Protein AF-A0A136N9A7-F1 (afdb_monomer_lite)

Secondary structure (DSSP, 8-state):
------------SEEEPSSS--EEPTTT-SEEEEEEEETTT-PBPPTTSEEETTTTTS---TT--TTTSSHHHHTTT--S-------

Structure (mmCIF, N/CA/C/O backbone):
data_AF-A0A136N9A7-F1
#
_entry.id   AF-A0A136N9A7-F1
#
loop_
_atom_site.group_PDB
_atom_site.id
_atom_site.type_symbol
_atom_site.label_atom_id
_atom_site.label_alt_id
_atom_site.label_comp_id
_atom_site.label_asym_id
_atom_site.label_entity_id
_atom_site.label_seq_id
_atom_site.pdbx_PDB_ins_code
_atom_site.Cartn_x
_atom_site.Cartn_y
_atom_site.Cartn_z
_atom_site.occupancy
_atom_site.B_iso_or_equiv
_atom_site.auth_seq_id
_atom_site.auth_comp_id
_atom_site.auth_asym_id
_atom_site.auth_atom_id
_atom_site.pdbx_PDB_model_num
ATOM 1 N N . MET A 1 1 ? 24.902 19.254 15.727 1.00 48.41 1 MET A N 1
ATOM 2 C CA . MET A 1 1 ? 23.496 19.359 16.173 1.00 48.41 1 MET A CA 1
ATOM 3 C C . MET A 1 1 ? 22.625 19.574 14.944 1.00 48.41 1 MET A C 1
ATOM 5 O O . MET A 1 1 ? 22.462 20.705 14.515 1.00 48.41 1 MET A O 1
ATOM 9 N N . SER A 1 2 ? 22.118 18.505 14.334 1.00 50.69 2 SER A N 1
ATOM 10 C CA . SER A 1 2 ? 21.101 18.591 13.280 1.00 50.69 2 SER A CA 1
ATOM 11 C C . SER A 1 2 ? 19.832 17.940 13.817 1.00 50.69 2 SER A C 1
ATOM 13 O O . SER A 1 2 ? 19.632 16.734 13.709 1.00 50.69 2 SER A O 1
ATOM 15 N N . ASN A 1 3 ? 19.003 18.760 14.469 1.00 54.03 3 ASN A N 1
ATOM 16 C CA . ASN A 1 3 ? 17.634 18.401 14.824 1.00 54.03 3 ASN A CA 1
ATOM 17 C C . ASN A 1 3 ? 16.841 18.251 13.523 1.00 54.03 3 ASN A C 1
ATOM 19 O O . ASN A 1 3 ? 16.258 19.210 13.025 1.00 54.03 3 ASN A O 1
ATOM 23 N N . PHE A 1 4 ? 16.864 17.050 12.949 1.00 62.34 4 PHE A N 1
ATOM 24 C CA . PHE A 1 4 ? 15.928 16.665 11.905 1.00 62.34 4 PHE A CA 1
ATOM 25 C C . PHE A 1 4 ? 14.582 16.410 12.576 1.00 62.34 4 PHE A C 1
ATOM 27 O O . PHE A 1 4 ? 14.322 15.351 13.145 1.00 62.34 4 PHE A O 1
ATOM 34 N N . SER A 1 5 ? 13.761 17.451 12.574 1.00 58.75 5 SER A N 1
ATOM 35 C CA . SER A 1 5 ? 12.382 17.458 13.029 1.00 58.75 5 SER A CA 1
ATOM 36 C C . SER A 1 5 ? 11.644 16.246 12.459 1.00 58.75 5 SER A C 1
ATOM 38 O O . SER A 1 5 ? 11.560 16.077 11.243 1.00 58.75 5 SER A O 1
ATOM 40 N N . ASN A 1 6 ? 11.116 15.410 13.355 1.00 59.16 6 ASN A N 1
ATOM 41 C CA . ASN A 1 6 ? 10.220 14.302 13.046 1.00 59.16 6 ASN A CA 1
ATOM 42 C C . ASN A 1 6 ? 9.058 14.803 12.176 1.00 59.16 6 ASN A C 1
ATOM 44 O O . ASN A 1 6 ? 8.133 15.455 12.662 1.00 59.16 6 ASN A O 1
ATOM 48 N N . PHE A 1 7 ? 9.122 14.508 10.881 1.00 57.00 7 PHE A N 1
ATOM 49 C CA . PHE A 1 7 ? 8.087 14.860 9.926 1.00 57.00 7 PHE A CA 1
ATOM 50 C C . PHE A 1 7 ? 6.907 13.896 10.093 1.00 57.00 7 PHE A C 1
ATOM 52 O O . PHE A 1 7 ? 6.910 12.777 9.589 1.00 57.00 7 PHE A O 1
ATOM 59 N N . SER A 1 8 ? 5.883 14.379 10.791 1.00 51.50 8 SER A N 1
ATOM 60 C CA . SER A 1 8 ? 4.482 14.093 10.469 1.00 51.50 8 SER A CA 1
ATOM 61 C C . SER A 1 8 ? 4.025 12.641 10.657 1.00 51.50 8 SER A C 1
ATOM 63 O O . SER A 1 8 ? 3.730 11.925 9.703 1.00 51.50 8 SER A O 1
ATOM 65 N N . ASN A 1 9 ? 3.822 12.251 11.916 1.00 55.53 9 ASN A N 1
ATOM 66 C CA . ASN A 1 9 ? 2.985 11.106 12.295 1.00 55.53 9 ASN A CA 1
ATOM 67 C C . ASN A 1 9 ? 1.488 11.480 12.172 1.00 55.53 9 ASN A C 1
ATOM 69 O O . ASN A 1 9 ? 0.736 11.454 13.141 1.00 55.53 9 ASN A O 1
ATOM 73 N N . GLN A 1 10 ? 1.064 11.931 10.988 1.00 58.38 10 GLN A N 1
ATOM 74 C CA . GLN A 1 10 ? -0.361 12.075 10.683 1.00 58.38 10 GLN A CA 1
ATOM 75 C C . GLN A 1 10 ? -0.929 10.654 10.542 1.00 58.38 10 GLN A C 1
ATOM 77 O O . GLN A 1 10 ? -0.400 9.888 9.730 1.00 58.38 10 GLN A O 1
ATOM 82 N N . PRO A 1 11 ? -1.957 10.250 11.312 1.00 63.16 11 PRO A N 1
ATOM 83 C CA . PRO A 1 11 ? -2.513 8.909 11.201 1.00 63.16 11 PRO A CA 1
ATOM 84 C C . PRO A 1 11 ? -3.188 8.745 9.832 1.00 63.16 11 PRO A C 1
ATOM 86 O O . PRO A 1 11 ? -4.309 9.198 9.602 1.00 63.16 11 PRO A O 1
ATOM 89 N N . TYR A 1 12 ? -2.491 8.100 8.895 1.00 76.50 12 TYR A N 1
ATOM 90 C CA . TYR A 1 12 ? -3.050 7.753 7.593 1.00 76.50 12 TYR A CA 1
ATOM 91 C C . TYR A 1 12 ? -4.177 6.719 7.775 1.00 76.50 12 TYR A C 1
ATOM 93 O O . TYR A 1 12 ? -3.980 5.652 8.361 1.00 76.50 12 TYR A O 1
ATOM 101 N N . ARG A 1 13 ? -5.372 7.034 7.251 1.00 84.31 13 ARG A N 1
ATOM 102 C CA . ARG A 1 13 ? -6.560 6.148 7.233 1.00 84.31 13 ARG A CA 1
ATOM 103 C C . ARG A 1 13 ? -6.288 4.781 6.596 1.00 84.31 13 ARG A C 1
ATOM 105 O O . ARG A 1 13 ? -6.857 3.781 7.008 1.00 84.31 13 ARG A O 1
ATOM 112 N N . TYR A 1 14 ? -5.406 4.740 5.605 1.00 87.12 14 TYR A N 1
ATOM 113 C CA . TYR A 1 14 ? -4.981 3.533 4.920 1.00 87.12 14 TYR A CA 1
ATOM 114 C C . TYR A 1 14 ? -3.487 3.356 5.138 1.00 87.12 14 TYR A C 1
ATOM 116 O O . TYR A 1 14 ? -2.693 4.253 4.852 1.00 87.12 14 TYR A O 1
ATOM 124 N N . SER A 1 15 ? -3.105 2.186 5.631 1.00 87.69 15 SER A N 1
ATOM 125 C CA . SER A 1 15 ? -1.708 1.813 5.845 1.00 87.69 15 SER A CA 1
ATOM 126 C C . SER A 1 15 ? -1.401 0.514 5.119 1.00 87.69 15 SER A C 1
ATOM 128 O O . SER A 1 15 ? -2.309 -0.180 4.674 1.00 87.69 15 SER A O 1
ATOM 130 N N . PHE A 1 16 ? -0.129 0.180 4.951 1.00 87.75 16 PHE A N 1
ATOM 131 C CA . PHE A 1 16 ? 0.223 -1.130 4.418 1.00 87.75 16 PHE A CA 1
ATOM 132 C C . PHE A 1 16 ? -0.046 -2.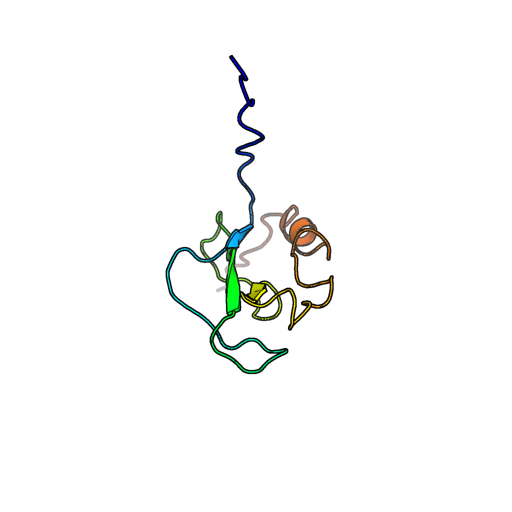217 5.456 1.00 87.75 16 PHE A C 1
ATOM 134 O O . PHE A 1 16 ? 0.164 -2.002 6.652 1.00 87.75 16 PHE A O 1
ATOM 141 N N . GLU A 1 17 ? -0.492 -3.383 4.985 1.00 87.69 17 GLU A N 1
ATOM 142 C CA . GLU A 1 17 ? -0.621 -4.577 5.817 1.00 87.69 17 GLU A CA 1
ATOM 143 C C . GLU A 1 17 ? 0.667 -4.790 6.621 1.00 87.69 17 GLU A C 1
ATOM 145 O O . GLU A 1 17 ? 1.769 -4.859 6.067 1.00 87.69 17 GLU A O 1
ATOM 150 N N . LYS A 1 18 ? 0.528 -4.883 7.945 1.00 82.25 18 LYS A N 1
ATOM 151 C CA . LYS A 1 18 ? 1.656 -5.162 8.828 1.00 82.25 18 LYS A CA 1
ATOM 152 C C . LYS A 1 18 ? 1.970 -6.652 8.771 1.00 82.25 18 LYS A C 1
ATOM 154 O O . LYS A 1 18 ? 1.136 -7.478 9.125 1.00 82.25 18 LYS A O 1
ATOM 159 N N . GLY A 1 19 ? 3.189 -6.982 8.362 1.00 83.94 19 GLY A N 1
ATOM 160 C CA . GLY A 1 19 ? 3.710 -8.344 8.392 1.00 83.94 19 GLY A CA 1
ATOM 161 C C . GLY A 1 19 ? 4.428 -8.745 7.110 1.00 83.94 19 GLY A C 1
ATOM 162 O O . GLY A 1 19 ? 4.589 -7.966 6.172 1.00 83.94 19 GLY A O 1
ATOM 163 N N . SER A 1 20 ? 4.855 -10.004 7.074 1.00 84.00 20 SER A N 1
ATOM 164 C CA . SER A 1 20 ? 5.598 -10.580 5.947 1.00 84.00 20 SER A CA 1
ATOM 165 C C . SER A 1 20 ? 4.690 -11.196 4.880 1.00 84.00 20 SER A C 1
ATOM 167 O O . SER A 1 20 ? 5.173 -11.878 3.975 1.00 84.00 20 SER A O 1
ATOM 169 N N . LYS A 1 21 ? 3.368 -10.997 4.974 1.00 86.19 21 LYS A N 1
ATOM 170 C CA . LYS A 1 21 ? 2.419 -11.568 4.021 1.00 86.19 21 LYS A CA 1
ATOM 171 C C . LYS A 1 21 ? 2.528 -10.824 2.695 1.00 86.19 21 LYS A C 1
ATOM 173 O O . LYS A 1 21 ? 2.318 -9.618 2.610 1.00 86.19 21 LYS A O 1
ATOM 178 N N . LYS A 1 22 ? 2.893 -11.560 1.648 1.00 87.94 22 LYS A N 1
ATOM 179 C CA . LYS A 1 22 ? 3.015 -11.034 0.289 1.00 87.94 22 LYS A CA 1
ATOM 180 C C . LYS A 1 22 ? 1.970 -11.690 -0.599 1.00 87.94 22 LYS A C 1
ATOM 182 O O . LYS A 1 22 ? 1.901 -12.913 -0.717 1.00 87.94 22 L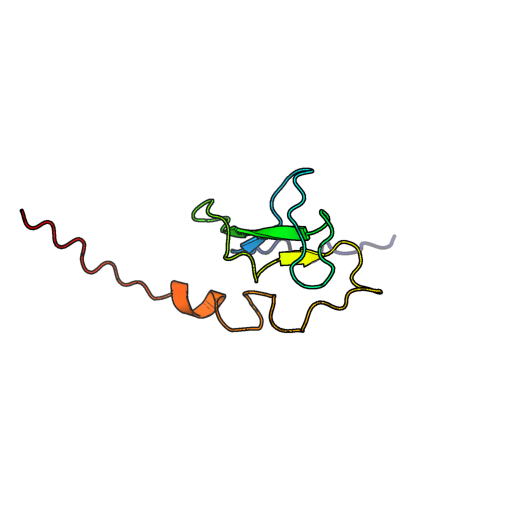YS A O 1
ATOM 187 N N . HIS A 1 23 ? 1.178 -10.858 -1.253 1.00 88.56 23 HIS A N 1
ATOM 188 C CA . HIS A 1 23 ? 0.185 -11.255 -2.239 1.00 88.56 23 HIS A CA 1
ATOM 189 C C . HIS A 1 23 ? 0.812 -11.308 -3.628 1.00 88.56 23 HIS A C 1
ATOM 191 O O . HIS A 1 23 ? 1.942 -10.855 -3.856 1.00 88.56 23 HIS A O 1
ATOM 197 N N . ARG A 1 24 ? 0.080 -11.895 -4.571 1.00 88.50 24 ARG A N 1
ATOM 198 C CA . ARG A 1 24 ? 0.487 -11.934 -5.971 1.00 88.50 24 ARG A CA 1
ATOM 199 C C . ARG A 1 24 ? 0.268 -10.556 -6.588 1.00 88.50 24 ARG A C 1
ATOM 201 O O . ARG A 1 24 ? -0.830 -10.025 -6.527 1.00 88.50 24 ARG A O 1
ATOM 208 N N . CYS A 1 25 ? 1.315 -9.974 -7.157 1.00 86.12 25 CYS A N 1
ATOM 209 C CA . CYS A 1 25 ? 1.198 -8.714 -7.875 1.00 86.12 25 CYS A CA 1
ATOM 210 C C . CYS A 1 25 ? 0.456 -8.960 -9.198 1.00 86.12 25 CYS A C 1
ATOM 212 O O . CYS A 1 25 ? 0.904 -9.829 -9.949 1.00 86.12 25 CYS A O 1
ATOM 214 N N . PRO A 1 26 ? -0.609 -8.207 -9.517 1.00 80.31 26 PRO A N 1
ATOM 215 C CA . PRO A 1 26 ? -1.319 -8.362 -10.787 1.00 80.31 26 PRO A CA 1
ATOM 216 C C . PRO A 1 26 ? -0.455 -7.964 -11.992 1.00 80.31 26 PRO A C 1
ATOM 218 O O . PRO A 1 26 ? -0.607 -8.532 -13.063 1.00 80.31 26 PRO A O 1
ATOM 221 N N . ASN A 1 27 ? 0.507 -7.053 -11.806 1.00 79.44 27 ASN A N 1
ATOM 222 C CA . ASN A 1 27 ? 1.364 -6.580 -12.894 1.00 79.44 27 ASN A CA 1
ATOM 223 C C . ASN A 1 27 ? 2.485 -7.576 -13.248 1.00 79.44 27 ASN A C 1
ATOM 225 O O . ASN A 1 27 ? 2.714 -7.885 -14.408 1.00 79.44 27 ASN A O 1
ATOM 229 N N . CYS A 1 28 ? 3.194 -8.112 -12.245 1.00 84.12 28 CYS A N 1
ATOM 230 C CA . CYS A 1 28 ? 4.337 -9.006 -12.490 1.00 84.12 28 CYS A CA 1
ATOM 231 C C . CYS A 1 28 ? 4.078 -10.489 -12.176 1.00 84.12 28 CYS A C 1
ATOM 233 O O . CYS A 1 28 ? 4.973 -11.314 -12.350 1.00 84.12 28 CYS A O 1
ATOM 235 N N . GLY A 1 29 ? 2.908 -10.843 -11.635 1.00 84.94 29 GLY A N 1
ATOM 236 C CA . GLY A 1 29 ? 2.531 -12.217 -11.275 1.00 84.94 29 GLY A CA 1
ATOM 237 C C . GLY A 1 29 ? 3.304 -12.831 -10.096 1.00 84.94 29 GLY A C 1
ATOM 238 O O . GLY A 1 29 ? 3.083 -13.992 -9.742 1.00 84.94 29 GLY A O 1
ATOM 239 N N . LYS A 1 30 ? 4.219 -12.089 -9.457 1.00 87.75 30 LYS A N 1
ATOM 240 C CA . LYS A 1 30 ? 5.082 -12.587 -8.367 1.00 87.75 30 LYS A CA 1
ATOM 241 C C . LYS A 1 30 ? 4.480 -12.303 -6.987 1.00 87.75 30 LYS A C 1
ATOM 243 O O . LYS A 1 30 ? 3.825 -11.281 -6.793 1.00 87.75 30 LYS A O 1
ATOM 248 N N . LYS A 1 31 ? 4.735 -13.179 -6.004 1.00 89.00 31 LYS A N 1
ATOM 249 C CA . LYS A 1 31 ? 4.295 -13.027 -4.598 1.00 89.00 31 LYS A CA 1
ATOM 250 C C . LYS A 1 31 ? 5.140 -11.991 -3.841 1.00 89.00 31 LYS A C 1
ATOM 252 O O . LYS A 1 31 ? 6.011 -12.350 -3.056 1.00 89.00 31 LYS A O 1
ATOM 257 N N . ARG A 1 32 ? 4.953 -10.708 -4.152 1.00 87.00 32 ARG A N 1
ATOM 258 C CA . ARG A 1 32 ? 5.740 -9.573 -3.614 1.00 87.00 32 ARG A CA 1
ATOM 259 C C . ARG A 1 32 ? 4.901 -8.305 -3.435 1.00 87.00 32 ARG A C 1
ATOM 261 O O . ARG A 1 32 ? 5.427 -7.197 -3.445 1.00 87.00 32 ARG A O 1
ATOM 268 N N . PHE A 1 33 ? 3.585 -8.469 -3.389 1.00 88.50 33 PHE A N 1
ATOM 269 C CA . PHE A 1 33 ? 2.634 -7.372 -3.327 1.00 88.50 33 PHE A CA 1
ATOM 270 C C . PHE A 1 33 ? 2.131 -7.196 -1.898 1.00 88.50 33 PHE A C 1
ATOM 272 O O . PHE A 1 33 ? 1.693 -8.161 -1.277 1.00 88.50 33 PHE A O 1
ATOM 279 N N . VAL A 1 34 ? 2.194 -5.980 -1.375 1.00 88.94 34 VAL A N 1
ATOM 280 C CA . VAL A 1 34 ? 1.689 -5.614 -0.050 1.00 88.94 34 VAL A CA 1
ATOM 281 C C . VAL A 1 34 ? 0.401 -4.832 -0.244 1.00 88.94 34 VAL A C 1
ATOM 283 O O . VAL A 1 34 ? 0.404 -3.813 -0.932 1.00 88.94 34 VAL A O 1
ATOM 286 N N . ARG A 1 35 ? -0.702 -5.309 0.332 1.00 89.31 35 ARG A N 1
ATOM 287 C CA . ARG A 1 35 ? -2.007 -4.651 0.200 1.00 89.31 35 ARG A CA 1
ATOM 288 C C . ARG A 1 35 ? -2.152 -3.504 1.192 1.00 89.31 35 ARG A C 1
ATOM 290 O O . ARG A 1 35 ? -1.548 -3.526 2.266 1.00 89.31 35 ARG A O 1
ATOM 297 N N . TYR A 1 36 ? -2.962 -2.515 0.827 1.00 89.50 36 TYR A N 1
ATOM 298 C CA . TYR A 1 36 ? -3.430 -1.529 1.793 1.00 89.50 36 TYR A CA 1
ATOM 299 C C . TYR A 1 36 ? -4.493 -2.142 2.710 1.00 89.50 36 TYR A C 1
ATOM 301 O O . TYR A 1 36 ? -5.326 -2.941 2.280 1.00 89.50 36 TYR A O 1
ATOM 309 N N . ILE A 1 37 ? -4.459 -1.734 3.970 1.00 89.19 37 ILE A N 1
ATOM 310 C CA . ILE A 1 37 ? -5.457 -2.014 4.992 1.00 89.19 37 ILE A CA 1
ATOM 311 C C . ILE A 1 37 ? -6.017 -0.694 5.508 1.00 89.19 37 ILE A C 1
ATOM 313 O O . ILE A 1 37 ? -5.289 0.289 5.684 1.00 89.19 37 ILE A O 1
ATOM 317 N N . ASP A 1 38 ? -7.318 -0.670 5.743 1.00 88.38 38 ASP A N 1
ATOM 318 C CA . ASP A 1 38 ? -7.979 0.423 6.434 1.00 88.38 38 ASP A CA 1
ATOM 319 C C . ASP A 1 38 ? -7.678 0.308 7.932 1.00 88.38 38 ASP A C 1
ATOM 321 O O . ASP A 1 38 ? -7.950 -0.713 8.560 1.00 88.38 38 ASP A O 1
ATOM 325 N N . THR A 1 39 ? -7.073 1.340 8.516 1.00 86.06 39 THR A N 1
ATOM 326 C CA . THR A 1 39 ? -6.712 1.346 9.940 1.00 86.06 39 THR A CA 1
ATOM 327 C C . THR A 1 39 ? -7.904 1.620 10.852 1.00 86.06 39 THR A C 1
ATOM 329 O O . THR A 1 39 ? -7.811 1.363 12.048 1.00 86.06 39 THR A O 1
ATOM 332 N N . GLN A 1 40 ? -9.020 2.116 10.312 1.00 84.56 40 GLN A N 1
ATOM 333 C CA . GLN A 1 40 ? -10.253 2.358 11.057 1.00 84.56 40 GLN A CA 1
ATOM 334 C C . GLN A 1 40 ? -11.179 1.142 11.055 1.00 84.56 40 GLN A C 1
ATOM 336 O O . GLN A 1 40 ? -11.794 0.864 12.081 1.00 84.56 40 GLN A O 1
ATOM 341 N N . THR A 1 41 ? -11.300 0.426 9.932 1.00 84.81 41 THR A N 1
ATOM 342 C CA . THR A 1 41 ? -12.154 -0.778 9.852 1.00 84.81 41 THR A CA 1
ATOM 343 C C . THR A 1 41 ? -11.383 -2.083 10.040 1.00 84.81 41 THR A C 1
ATOM 345 O O . THR A 1 41 ? -11.981 -3.098 10.381 1.00 84.81 41 THR A O 1
ATOM 348 N N . GLY A 1 42 ? -10.061 -2.076 9.842 1.00 85.25 42 GLY A N 1
ATOM 349 C CA . GLY A 1 42 ? -9.231 -3.283 9.842 1.00 85.25 42 GLY A CA 1
ATOM 350 C C . GLY A 1 42 ? -9.381 -4.131 8.575 1.00 85.25 42 GLY A C 1
ATOM 351 O O . GLY A 1 42 ? -8.859 -5.244 8.518 1.00 85.25 42 GLY A O 1
ATOM 352 N N . GLU A 1 43 ? -10.092 -3.633 7.562 1.00 87.38 43 GLU A N 1
ATOM 353 C CA . GLU A 1 43 ? -10.373 -4.378 6.338 1.00 87.38 43 GLU A CA 1
ATOM 354 C C . GLU A 1 43 ? -9.295 -4.173 5.272 1.00 87.38 43 GLU A C 1
ATOM 356 O O . GLU A 1 43 ? -8.667 -3.116 5.160 1.00 87.38 43 GLU A O 1
ATOM 361 N N . TYR A 1 44 ? -9.098 -5.199 4.446 1.00 88.31 44 TYR A N 1
ATOM 362 C CA . TYR A 1 44 ? -8.218 -5.114 3.287 1.00 88.31 44 TYR A CA 1
ATOM 363 C C . TYR A 1 44 ? -8.878 -4.299 2.184 1.00 88.31 44 TYR A C 1
ATOM 365 O O . TYR A 1 44 ? -10.032 -4.537 1.828 1.00 88.31 44 TYR A O 1
ATOM 373 N N . LEU A 1 45 ? -8.113 -3.391 1.584 1.00 87.12 45 LEU A N 1
ATOM 374 C CA . LEU A 1 45 ? -8.547 -2.732 0.363 1.00 87.12 45 LEU A CA 1
ATOM 375 C C . LEU A 1 45 ? -8.547 -3.733 -0.807 1.00 87.12 45 LEU A C 1
ATOM 377 O O . LEU A 1 45 ? -7.860 -4.766 -0.751 1.00 87.12 45 LEU A O 1
ATOM 381 N N . PRO A 1 46 ? -9.298 -3.424 -1.882 1.00 85.56 46 PRO A N 1
ATOM 382 C CA . PRO A 1 46 ? -9.273 -4.199 -3.115 1.00 85.56 46 PRO A CA 1
ATOM 383 C C . PRO A 1 46 ? -7.844 -4.468 -3.600 1.00 85.56 46 PRO A C 1
ATOM 385 O O . PRO A 1 46 ? -6.958 -3.632 -3.444 1.00 85.56 46 PRO A O 1
ATOM 388 N N . GLU A 1 47 ? -7.622 -5.619 -4.231 1.00 82.25 47 GLU A N 1
ATOM 389 C CA . GLU A 1 47 ? -6.301 -6.103 -4.666 1.00 82.25 47 GLU A CA 1
ATOM 390 C C . GLU A 1 47 ? -5.570 -5.205 -5.678 1.00 82.25 47 GLU A C 1
ATOM 392 O O . GLU A 1 47 ? -4.356 -5.325 -5.841 1.00 82.25 47 GLU A O 1
ATOM 397 N N . GLN A 1 48 ? -6.275 -4.251 -6.288 1.00 81.00 48 GLN A N 1
ATOM 398 C CA . GLN A 1 48 ? -5.669 -3.165 -7.057 1.00 81.00 48 GLN A CA 1
ATOM 399 C C . GLN A 1 48 ? -4.856 -2.203 -6.171 1.00 81.00 48 GLN A C 1
ATOM 401 O O . GLN A 1 48 ? -3.796 -1.742 -6.579 1.00 81.00 48 GLN A O 1
ATOM 406 N N . TYR A 1 49 ? -5.274 -1.941 -4.931 1.00 85.81 49 TYR A N 1
ATOM 407 C CA . TYR A 1 49 ? -4.596 -1.002 -4.039 1.00 85.81 49 TYR A CA 1
ATOM 408 C C . TYR A 1 49 ? -3.504 -1.705 -3.226 1.00 85.81 49 TYR A C 1
ATOM 410 O O . TYR A 1 49 ? -3.752 -2.439 -2.264 1.00 85.81 49 TYR A O 1
ATOM 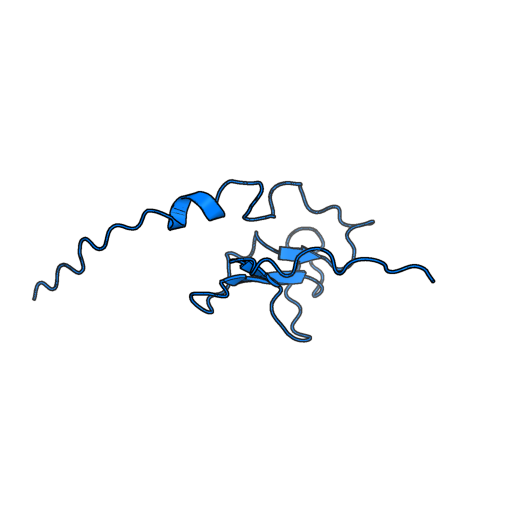418 N N . GLY A 1 50 ? -2.252 -1.425 -3.578 1.00 85.38 50 GLY A N 1
ATOM 419 C CA . GLY A 1 50 ? -1.098 -1.953 -2.864 1.00 85.38 50 GLY A CA 1
ATOM 420 C C . GLY A 1 50 ? 0.226 -1.570 -3.503 1.00 85.38 50 GLY A C 1
ATOM 421 O O . GLY A 1 50 ? 0.275 -0.855 -4.504 1.00 85.38 50 GLY A O 1
ATOM 422 N N . ARG A 1 51 ? 1.314 -2.070 -2.920 1.00 85.19 51 ARG A N 1
ATOM 423 C CA . ARG A 1 51 ? 2.696 -1.764 -3.297 1.00 85.19 51 ARG A CA 1
ATOM 424 C C . ARG A 1 51 ? 3.460 -3.025 -3.673 1.00 85.19 51 ARG A C 1
ATOM 426 O O . ARG A 1 51 ? 3.409 -4.026 -2.961 1.00 85.19 51 ARG A O 1
ATOM 433 N N . CYS A 1 52 ? 4.196 -2.986 -4.773 1.00 86.81 52 CYS A N 1
ATOM 434 C CA . CYS A 1 52 ? 5.120 -4.038 -5.159 1.00 86.81 52 CYS A CA 1
ATOM 435 C C . CYS A 1 52 ? 6.513 -3.693 -4.634 1.00 86.81 52 CYS A C 1
ATOM 437 O O . CYS A 1 52 ? 6.968 -2.570 -4.801 1.00 86.81 52 CYS A O 1
ATOM 439 N N . ASP A 1 53 ? 7.234 -4.663 -4.068 1.00 82.00 53 ASP A N 1
ATOM 440 C CA . ASP A 1 53 ? 8.604 -4.422 -3.582 1.00 82.00 53 ASP A CA 1
ATOM 441 C C . ASP A 1 53 ? 9.602 -4.054 -4.706 1.00 82.00 53 ASP A C 1
ATOM 443 O O . ASP A 1 53 ? 10.688 -3.554 -4.434 1.00 82.00 53 ASP A O 1
ATOM 447 N N . ARG A 1 54 ? 9.273 -4.324 -5.979 1.00 84.06 54 ARG A N 1
ATOM 448 C CA . ARG A 1 54 ? 10.113 -4.004 -7.148 1.00 84.06 54 ARG A CA 1
ATOM 449 C C . ARG A 1 54 ? 9.566 -2.821 -7.946 1.00 84.06 54 ARG A C 1
ATOM 451 O O . ARG A 1 54 ? 9.428 -2.930 -9.157 1.00 84.06 54 ARG A O 1
ATOM 458 N N . GLU A 1 55 ? 9.301 -1.692 -7.302 1.00 78.19 55 GLU A N 1
ATOM 459 C CA . GLU A 1 55 ? 8.778 -0.491 -7.981 1.00 78.19 55 GLU A CA 1
ATOM 460 C C . GLU A 1 55 ? 9.627 -0.055 -9.180 1.00 78.19 55 GLU A C 1
ATOM 462 O O . GLU A 1 55 ? 9.081 0.289 -10.219 1.00 78.19 55 GLU A O 1
ATOM 467 N N . ALA A 1 56 ? 10.956 -0.166 -9.083 1.00 78.19 56 ALA A N 1
ATOM 468 C CA . ALA A 1 56 ? 11.868 0.212 -10.165 1.00 78.19 56 ALA A CA 1
ATOM 469 C C . ALA A 1 56 ? 11.708 -0.634 -11.446 1.00 78.19 56 ALA A C 1
ATOM 471 O O . ALA A 1 56 ? 11.946 -0.142 -12.539 1.00 78.19 56 ALA A O 1
ATOM 472 N N . ASN A 1 57 ? 11.323 -1.909 -11.320 1.00 78.69 57 ASN A N 1
ATOM 473 C CA . ASN A 1 57 ? 11.160 -2.831 -12.460 1.00 78.69 57 ASN A CA 1
ATOM 474 C C . ASN A 1 57 ? 9.692 -3.152 -12.765 1.00 78.69 57 ASN A C 1
ATOM 476 O O . ASN A 1 57 ? 9.373 -3.803 -13.753 1.00 78.69 57 ASN A O 1
ATOM 480 N N . CYS A 1 58 ? 8.804 -2.775 -11.861 1.00 79.06 58 CYS A N 1
ATOM 481 C CA . CYS A 1 58 ? 7.376 -2.983 -11.929 1.00 79.06 58 CYS A CA 1
ATOM 482 C C . CYS A 1 58 ? 6.751 -1.671 -11.451 1.00 79.06 58 CYS A C 1
ATOM 484 O O . CYS A 1 58 ? 6.185 -1.655 -10.349 1.00 79.06 58 CYS A O 1
ATOM 486 N N . PRO A 1 59 ? 6.906 -0.576 -12.231 1.00 68.00 59 PRO A N 1
ATOM 487 C CA . PRO A 1 59 ? 6.286 0.693 -11.904 1.00 68.00 59 PRO A CA 1
ATOM 488 C C . PRO A 1 59 ? 4.795 0.420 -11.845 1.00 68.00 59 PRO A C 1
ATOM 490 O O . PRO A 1 59 ? 4.163 -0.011 -12.811 1.00 68.00 59 PRO A O 1
ATOM 493 N N . GLN A 1 60 ? 4.258 0.519 -10.641 1.00 66.88 60 GLN A N 1
ATOM 494 C CA . GLN A 1 60 ? 2.839 0.334 -10.450 1.00 66.88 60 GLN A CA 1
ATOM 495 C C . GLN A 1 60 ? 2.178 1.531 -11.101 1.00 66.88 60 GLN A C 1
ATOM 497 O O . GLN A 1 60 ? 2.596 2.664 -10.859 1.00 66.88 60 GLN A O 1
ATOM 502 N N . GLN A 1 61 ? 1.195 1.268 -11.959 1.00 56.69 61 GLN A N 1
ATOM 503 C CA . GLN A 1 61 ? 0.459 2.344 -12.593 1.00 56.69 61 GLN A CA 1
ATOM 504 C C . GLN A 1 61 ? -0.080 3.266 -11.502 1.00 56.69 61 GLN A C 1
ATOM 506 O O . GLN A 1 61 ? -0.517 2.822 -10.439 1.00 56.69 61 GLN A O 1
ATOM 511 N N . GLU A 1 62 ? 0.050 4.558 -11.761 1.00 53.41 62 GLU A N 1
ATOM 512 C CA . GLU A 1 62 ? 0.005 5.686 -10.828 1.00 53.41 62 GLU A CA 1
ATOM 513 C C . GLU A 1 62 ? -1.277 5.787 -9.966 1.00 53.41 62 G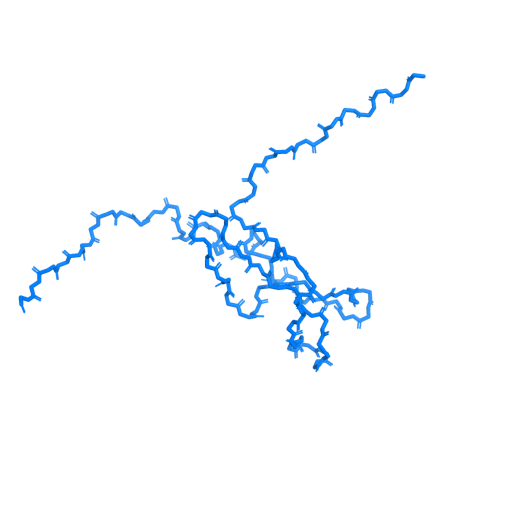LU A C 1
ATOM 515 O O . GLU A 1 62 ? -1.357 6.594 -9.036 1.00 53.41 62 GLU A O 1
ATOM 520 N N . TYR A 1 63 ? -2.241 4.905 -10.233 1.00 56.28 63 TYR A N 1
ATOM 521 C CA . TYR A 1 63 ? -3.609 4.826 -9.733 1.00 56.28 63 TYR A CA 1
ATOM 522 C C . TYR A 1 63 ? -3.818 3.890 -8.526 1.00 56.28 63 TYR A C 1
ATOM 524 O O . TYR A 1 63 ? -4.901 3.862 -7.951 1.00 56.28 63 TYR A O 1
ATOM 532 N N . ASN A 1 64 ? -2.796 3.169 -8.051 1.00 70.12 64 ASN A N 1
ATOM 533 C CA . ASN A 1 64 ? -2.974 2.194 -6.954 1.00 70.12 64 ASN A CA 1
ATOM 534 C C . ASN A 1 64 ? -2.851 2.793 -5.540 1.00 70.12 64 ASN A C 1
ATOM 536 O O . ASN A 1 64 ? -2.759 2.057 -4.552 1.00 70.12 64 ASN A O 1
ATOM 540 N N . ASN A 1 65 ? -2.849 4.123 -5.425 1.00 75.38 65 ASN A N 1
ATOM 541 C CA . ASN A 1 65 ? -2.854 4.817 -4.144 1.00 75.38 65 ASN A CA 1
ATOM 542 C C . ASN A 1 65 ? -4.275 5.332 -3.842 1.00 75.38 65 ASN A C 1
ATOM 544 O O . ASN A 1 65 ? -4.756 6.208 -4.571 1.00 75.38 65 ASN A O 1
ATOM 548 N N . PRO A 1 66 ? -4.933 4.872 -2.757 1.00 77.81 66 PRO A N 1
ATOM 549 C CA . PRO A 1 66 ? -6.303 5.281 -2.430 1.00 77.81 66 PRO A CA 1
ATOM 550 C C . PRO A 1 66 ? -6.458 6.797 -2.214 1.00 77.81 66 PRO A C 1
ATOM 552 O O . PRO A 1 66 ? -7.565 7.329 -2.310 1.00 77.81 66 PRO A O 1
ATOM 555 N N . TYR A 1 67 ? -5.359 7.507 -1.945 1.00 77.00 67 TYR A N 1
ATOM 556 C CA . TYR A 1 67 ? -5.340 8.963 -1.798 1.00 77.00 67 TYR A CA 1
ATOM 557 C C . TYR A 1 67 ? -5.241 9.725 -3.125 1.00 77.00 67 TYR A C 1
ATOM 559 O O . TYR A 1 67 ? -5.666 10.877 -3.181 1.00 77.00 67 TYR A O 1
ATOM 567 N N . LYS A 1 68 ? -4.699 9.105 -4.182 1.00 77.81 68 LYS A N 1
ATOM 568 C CA . LYS A 1 68 ? -4.543 9.733 -5.506 1.00 77.81 68 LYS A CA 1
ATOM 569 C C . LYS A 1 68 ? -5.800 9.591 -6.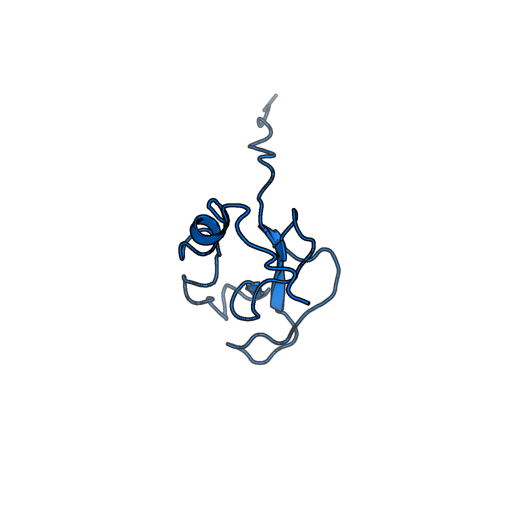363 1.00 77.81 68 LYS A C 1
ATOM 571 O O . LYS A 1 68 ? -6.222 10.556 -6.983 1.00 77.81 68 LYS A O 1
ATOM 576 N N . ASP A 1 69 ? -6.409 8.410 -6.341 1.00 74.25 69 ASP A N 1
ATOM 577 C CA . ASP A 1 69 ? -7.574 8.058 -7.168 1.00 74.25 69 ASP A CA 1
ATOM 578 C C . ASP A 1 69 ? -8.912 8.578 -6.597 1.00 74.25 69 ASP A C 1
ATOM 580 O O . ASP A 1 69 ? -9.944 8.595 -7.256 1.00 74.25 69 ASP A O 1
ATOM 584 N N . GLY A 1 70 ? -8.912 9.054 -5.347 1.00 70.62 70 GLY A N 1
ATOM 585 C CA . GLY A 1 70 ? -10.115 9.576 -4.693 1.00 70.62 70 GLY A CA 1
ATOM 586 C C . GLY A 1 70 ? -10.949 8.524 -3.957 1.00 70.62 70 GLY A C 1
ATOM 587 O O . GLY A 1 70 ? -11.928 8.903 -3.314 1.00 70.62 70 GLY A O 1
ATOM 588 N N . TYR A 1 71 ? -10.527 7.253 -3.933 1.00 76.38 71 TYR A N 1
ATOM 589 C CA . TYR A 1 71 ? -11.097 6.198 -3.077 1.00 76.38 71 TYR A CA 1
ATOM 590 C C . TYR A 1 71 ? -11.263 6.670 -1.624 1.00 76.38 71 TYR A C 1
ATOM 592 O O . TYR A 1 71 ? -12.316 6.504 -1.013 1.00 76.38 71 TYR A O 1
ATOM 600 N N . ALA A 1 72 ? -10.256 7.368 -1.087 1.00 70.38 72 ALA A N 1
ATOM 601 C CA . ALA A 1 72 ? -10.297 7.927 0.260 1.00 70.38 72 ALA A CA 1
ATOM 602 C C . ALA A 1 72 ? -11.447 8.925 0.498 1.00 70.38 72 ALA A C 1
ATOM 604 O O . ALA A 1 72 ? -11.966 8.998 1.611 1.00 70.38 72 ALA A O 1
ATOM 605 N N . LYS A 1 73 ? -11.868 9.673 -0.530 1.00 65.25 73 LYS A N 1
ATOM 606 C CA . LYS A 1 73 ? -12.921 10.697 -0.428 1.00 65.25 73 LYS A CA 1
ATOM 607 C C . LYS A 1 73 ? -14.322 10.082 -0.349 1.00 65.25 73 LYS A C 1
ATOM 609 O O . LYS A 1 73 ? -15.214 10.679 0.244 1.00 65.25 73 LYS A O 1
ATOM 614 N N . GLN A 1 74 ? -14.511 8.876 -0.888 1.00 61.47 74 GLN A N 1
ATOM 615 C CA . GLN A 1 74 ? -15.821 8.219 -0.980 1.00 61.47 74 GLN A CA 1
ATOM 616 C C . GLN A 1 74 ? -16.352 7.705 0.373 1.00 61.47 74 GLN A C 1
ATOM 618 O O . GLN A 1 74 ? -17.557 7.520 0.535 1.00 61.47 74 GLN A O 1
ATOM 623 N N . PHE A 1 75 ? -15.486 7.515 1.374 1.00 59.75 75 PHE A N 1
ATOM 624 C CA . PHE A 1 75 ? -15.879 7.009 2.699 1.00 59.75 75 PHE A CA 1
ATOM 625 C C . PHE A 1 75 ? -16.127 8.108 3.743 1.00 59.75 75 PHE A C 1
ATOM 627 O O . PHE A 1 75 ? -16.638 7.809 4.820 1.00 59.75 75 PHE A O 1
ATOM 634 N N . GLY A 1 76 ? -15.826 9.373 3.427 1.00 51.12 76 GLY A N 1
ATOM 635 C CA . GLY A 1 76 ? -16.013 10.516 4.333 1.00 51.12 76 GLY A CA 1
ATOM 636 C C . GLY A 1 76 ? -17.463 10.986 4.500 1.00 51.12 76 GLY A C 1
ATOM 637 O O . GLY A 1 76 ? -17.705 11.910 5.264 1.00 51.12 76 GLY A O 1
ATOM 638 N N . ASN A 1 77 ? -18.425 10.375 3.797 1.00 51.09 77 ASN A N 1
ATOM 639 C CA . ASN A 1 77 ? -19.831 10.790 3.814 1.00 51.09 77 ASN A CA 1
ATOM 640 C C . ASN A 1 77 ? -20.815 9.609 3.742 1.00 51.09 77 ASN A C 1
ATOM 642 O O . ASN A 1 77 ? -21.865 9.686 3.105 1.00 51.09 77 ASN A O 1
ATOM 646 N N . ARG A 1 78 ? -20.521 8.491 4.422 1.00 51.28 78 ARG A N 1
ATOM 647 C CA . ARG A 1 78 ? -21.580 7.517 4.733 1.00 51.28 78 ARG A CA 1
ATOM 648 C C . ARG A 1 78 ? -22.360 8.022 5.934 1.00 51.28 78 ARG A C 1
ATOM 650 O O . ARG A 1 78 ? -22.130 7.617 7.070 1.00 51.28 78 ARG A O 1
ATOM 657 N N . ASN A 1 79 ? -23.291 8.929 5.643 1.00 45.75 79 ASN A N 1
ATOM 658 C CA . ASN A 1 79 ? -24.444 9.159 6.492 1.00 45.75 79 ASN A CA 1
ATOM 659 C C . ASN A 1 79 ? -24.968 7.813 6.998 1.00 45.75 79 ASN A C 1
ATOM 661 O O . ASN A 1 79 ? -25.204 6.875 6.235 1.00 45.75 79 ASN A O 1
ATOM 665 N N . ARG A 1 80 ? -25.134 7.746 8.313 1.00 53.34 80 ARG A N 1
ATOM 666 C CA . ARG A 1 80 ? -25.782 6.678 9.064 1.00 53.34 80 ARG A CA 1
ATOM 667 C C . ARG A 1 80 ? -27.2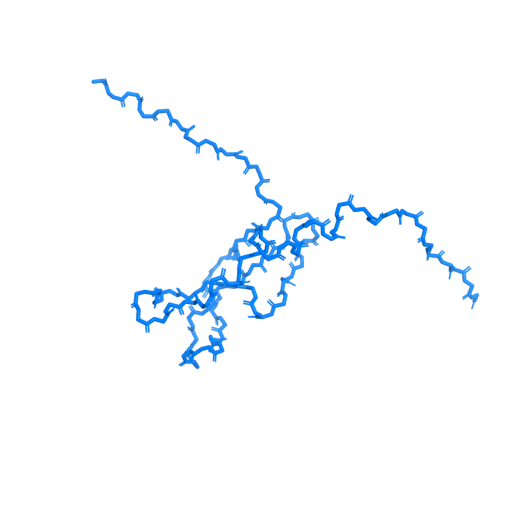75 6.633 8.708 1.00 53.34 80 ARG A C 1
ATOM 669 O O . ARG A 1 80 ? -28.120 7.016 9.502 1.00 53.34 80 ARG A O 1
ATOM 676 N N . ALA A 1 81 ? -27.598 6.196 7.501 1.00 51.62 81 ALA A N 1
ATOM 677 C CA . ALA A 1 81 ? -28.949 5.947 7.013 1.00 51.62 81 ALA A CA 1
ATOM 678 C C . ALA A 1 81 ? -28.789 4.909 5.894 1.00 51.62 81 ALA A C 1
ATOM 680 O O . ALA A 1 81 ? -28.207 5.200 4.864 1.00 51.62 81 ALA A O 1
ATOM 681 N N . THR A 1 82 ? -29.148 3.642 6.018 1.00 50.03 82 THR A N 1
ATOM 682 C CA . THR A 1 82 ? -30.165 3.006 6.839 1.00 50.03 82 THR A CA 1
ATOM 683 C C . THR A 1 82 ? -29.797 1.528 6.950 1.00 50.03 82 THR A C 1
ATOM 685 O O . THR A 1 82 ? -29.845 0.814 5.948 1.00 50.03 82 THR A O 1
ATOM 688 N N . VAL A 1 83 ? -29.528 1.024 8.157 1.00 51.44 83 VAL A N 1
ATOM 689 C CA . VAL A 1 83 ? -29.834 -0.385 8.430 1.00 51.44 83 VAL A CA 1
ATOM 690 C C . VAL A 1 83 ? -31.352 -0.425 8.542 1.00 51.44 83 VAL A C 1
ATOM 692 O O . VAL A 1 83 ? -31.918 -0.268 9.621 1.00 51.44 83 VAL A O 1
ATOM 695 N N . ARG A 1 84 ? -32.033 -0.525 7.395 1.00 48.03 84 ARG A N 1
ATOM 696 C CA . ARG A 1 84 ? -33.438 -0.920 7.354 1.00 48.03 84 ARG A CA 1
ATOM 697 C C . ARG A 1 84 ? -33.474 -2.382 7.775 1.00 48.03 84 ARG A C 1
ATOM 699 O O . ARG A 1 84 ? -33.459 -3.292 6.959 1.00 48.03 84 ARG A O 1
ATOM 706 N N . LYS A 1 85 ? -33.471 -2.565 9.093 1.00 51.81 85 LYS A N 1
ATOM 707 C CA . LYS A 1 85 ? -33.982 -3.741 9.771 1.00 51.81 85 LYS A CA 1
ATOM 708 C C . LYS A 1 85 ? -35.471 -3.819 9.433 1.00 51.81 85 LYS A C 1
ATOM 710 O O . LYS A 1 85 ? -36.295 -3.178 10.069 1.00 51.81 85 LYS A O 1
ATOM 715 N N . PHE A 1 86 ? -35.776 -4.541 8.371 1.00 53.69 86 PHE A N 1
ATOM 716 C CA . PHE A 1 86 ? -37.075 -5.135 8.090 1.00 53.69 86 PHE A CA 1
ATOM 717 C C . PHE A 1 86 ? -36.732 -6.534 7.594 1.00 53.69 86 PHE A C 1
ATOM 719 O O . PHE A 1 86 ? -35.941 -6.655 6.669 1.00 53.69 86 PHE A O 1
ATOM 726 N N . ARG A 1 87 ? -37.226 -7.629 8.129 1.00 56.44 87 ARG A N 1
ATOM 727 C CA . ARG A 1 87 ? -37.990 -7.983 9.317 1.00 56.44 87 ARG A CA 1
ATOM 728 C C . ARG A 1 87 ? -37.689 -9.476 9.464 1.00 56.44 87 ARG A C 1
ATOM 730 O O . ARG A 1 87 ? -37.509 -10.120 8.407 1.00 56.44 87 ARG A O 1
#

pLDDT: mean 73.48, std 14.36, range [45.75, 89.5]

Sequence (87 aa):
MSNFSNFSNQPYRYSFEKGSKKHRCPNCGKKRFVRYIDTQTGEYLPEQYGRCDREANCPQQEYNNPYKDGYAKQFGNRNRATVRKFR

Foldseek 3Di:
DDPPDDPDPDPDQKDWDPDDQFCQQPQPRDRFWIFIAGPVVRDTDPSLATDGPPCVVRVNPPCNHCVVVVVVVVPPDPDCDDPPPDD

Radius of gyration: 16.98 Å; chains: 1; bounding box: 62×32×29 Å